Protein AF-A0A3N0GHE4-F1 (afdb_monomer)

Sequence (91 aa):
MEHDEYAEDDAAFLQHLDSLGVPHPYASRRAEPLGLDRNTQEGALLAFSNALRPEVRAHRVVAAVLLVAFALPVVFTLLRVLGVLLRLLTG

Foldseek 3Di:
DPPVPVVVVVVVVVVVCVVVVHCDCANDPPCVVVPLDCPDPNVVVRSVVVVPDVVPVVVVVVVVVVCCVVVVVVVVVVVVVVVVVVVVVVD

Secondary structure (DSSP, 8-state):
--SSHHHHHHHHHHHHHHHTTPPPSSSSTTSGGGT--TTSHHHHHHHHHHH--TT-HHHHHHHHHHHHHHHHHHHHHHHHHHHHHHHHH--

pLDDT: mean 70.95, std 15.72, range [45.56, 96.31]

Solvent-accessible surface area (backbone atoms only — not comparable to full-atom values): 5435 Å² total; per-residue (Å²): 143,84,76,60,67,68,56,51,54,51,52,53,50,52,52,52,37,55,75,68,70,48,82,63,84,53,88,46,97,68,40,64,92,70,68,46,42,74,89,34,74,65,21,42,52,49,37,50,58,60,67,62,52,80,82,42,67,67,56,53,50,52,52,50,51,53,48,47,68,60,46,50,61,53,53,51,49,51,54,50,52,51,53,51,51,51,50,64,73,76,102

Radius of gyration: 24.0 Å; Cα contacts (8 Å, |Δi|>4): 29; chains: 1; bounding box: 36×21×81 Å

Structure (mmCIF, N/CA/C/O backbone):
data_AF-A0A3N0GHE4-F1
#
_entry.id   AF-A0A3N0GHE4-F1
#
loop_
_atom_site.group_PDB
_atom_site.id
_atom_site.type_symbol
_atom_site.label_atom_id
_atom_site.label_alt_id
_atom_site.label_comp_id
_atom_site.label_asym_id
_atom_site.label_entity_id
_atom_site.label_seq_id
_atom_site.pdbx_PDB_ins_code
_atom_site.Cartn_x
_atom_site.Cartn_y
_atom_site.Cartn_z
_atom_site.occupancy
_atom_site.B_iso_or_equiv
_atom_site.auth_seq_id
_atom_site.auth_comp_id
_atom_site.auth_asym_id
_atom_site.auth_atom_id
_atom_site.pdbx_PDB_model_num
ATOM 1 N N . MET A 1 1 ? -6.220 7.842 -46.125 1.00 45.56 1 MET A N 1
ATOM 2 C CA . MET A 1 1 ? -5.490 6.656 -45.637 1.00 45.56 1 MET A CA 1
ATOM 3 C C . MET A 1 1 ? -4.117 7.169 -45.253 1.00 45.56 1 MET A C 1
ATOM 5 O O . MET A 1 1 ? -3.282 7.314 -46.124 1.00 45.56 1 MET A O 1
ATOM 9 N N . GLU A 1 2 ? -3.972 7.606 -44.005 1.00 49.88 2 GLU A N 1
ATOM 10 C CA . GLU A 1 2 ? -2.772 8.272 -43.449 1.00 49.88 2 GLU A CA 1
ATOM 11 C C . GLU A 1 2 ? -2.454 7.663 -42.066 1.00 49.88 2 GLU A C 1
ATOM 13 O O . GLU A 1 2 ? -1.887 8.298 -41.191 1.00 49.88 2 GLU A O 1
ATOM 18 N N . HIS A 1 3 ? -2.925 6.433 -41.831 1.00 52.06 3 HIS A N 1
ATOM 19 C CA . HIS A 1 3 ? -2.992 5.821 -40.503 1.00 52.06 3 HIS A CA 1
ATOM 20 C C . HIS A 1 3 ? -1.965 4.700 -40.285 1.00 52.06 3 HIS A C 1
ATOM 22 O O . HIS A 1 3 ? -1.967 4.094 -39.219 1.00 52.06 3 HIS A O 1
ATOM 28 N N . ASP A 1 4 ? -1.088 4.457 -41.263 1.00 56.38 4 ASP A N 1
ATOM 29 C CA . ASP A 1 4 ? -0.203 3.287 -41.272 1.00 56.38 4 ASP A CA 1
ATOM 30 C C . ASP A 1 4 ? 1.281 3.650 -41.060 1.00 56.38 4 ASP A C 1
ATOM 32 O O . ASP A 1 4 ? 2.023 2.849 -40.504 1.00 56.38 4 ASP A O 1
ATOM 36 N N . GLU A 1 5 ? 1.710 4.872 -41.405 1.00 53.91 5 GLU A N 1
ATOM 37 C CA . GLU A 1 5 ? 3.119 5.303 -41.296 1.00 53.91 5 GLU A CA 1
ATOM 38 C C . GLU A 1 5 ? 3.556 5.495 -39.832 1.00 53.91 5 GLU A C 1
ATOM 40 O O . GLU A 1 5 ? 4.610 5.017 -39.422 1.00 53.91 5 GLU A O 1
ATOM 45 N N . TYR A 1 6 ? 2.692 6.089 -39.000 1.00 57.09 6 TYR A N 1
ATOM 46 C CA . TYR A 1 6 ? 2.951 6.249 -37.562 1.00 57.09 6 TYR A CA 1
ATOM 47 C C . TYR A 1 6 ? 3.007 4.908 -36.813 1.00 57.09 6 TYR A C 1
ATOM 49 O O . TYR A 1 6 ? 3.799 4.748 -35.890 1.00 57.09 6 TYR A O 1
ATOM 57 N N . ALA A 1 7 ? 2.198 3.929 -37.228 1.00 59.31 7 ALA A N 1
ATOM 58 C CA . ALA A 1 7 ? 2.170 2.608 -36.602 1.00 59.31 7 ALA A CA 1
ATOM 59 C C . ALA A 1 7 ? 3.437 1.788 -36.914 1.00 59.31 7 ALA A C 1
ATOM 61 O O . ALA A 1 7 ? 3.880 0.977 -36.098 1.00 59.31 7 ALA A O 1
ATOM 62 N N . GLU A 1 8 ? 4.026 1.992 -38.093 1.00 62.31 8 GLU A N 1
ATOM 63 C CA . GLU A 1 8 ? 5.237 1.292 -38.523 1.00 62.31 8 GLU A CA 1
ATOM 64 C C . GLU A 1 8 ? 6.487 1.828 -37.801 1.00 62.31 8 GLU A C 1
ATOM 66 O O . GLU A 1 8 ? 7.307 1.040 -37.314 1.00 62.31 8 GLU A O 1
ATOM 71 N N . ASP A 1 9 ? 6.573 3.150 -37.630 1.00 67.44 9 ASP A N 1
ATOM 72 C CA . ASP A 1 9 ? 7.629 3.813 -36.853 1.00 67.44 9 ASP A CA 1
ATOM 73 C C . ASP A 1 9 ? 7.595 3.410 -35.370 1.00 67.44 9 ASP A C 1
ATOM 75 O O . ASP A 1 9 ? 8.636 3.089 -34.779 1.00 67.44 9 ASP A O 1
ATOM 79 N N . ASP A 1 10 ? 6.403 3.338 -34.773 1.00 64.56 10 ASP A N 1
ATOM 80 C CA . ASP A 1 10 ? 6.231 2.899 -33.386 1.00 64.56 10 ASP A CA 1
ATOM 81 C C . ASP A 1 10 ? 6.647 1.430 -33.203 1.00 64.56 10 ASP A C 1
ATOM 83 O O . ASP A 1 10 ? 7.338 1.080 -32.237 1.00 64.56 10 ASP A O 1
ATOM 87 N N . ALA A 1 11 ? 6.315 0.557 -34.160 1.00 70.81 11 ALA A N 1
ATOM 88 C CA . ALA A 1 11 ? 6.736 -0.842 -34.138 1.00 70.81 11 ALA A CA 1
ATOM 89 C C . ALA A 1 11 ? 8.267 -0.990 -34.229 1.00 70.81 11 ALA A C 1
ATOM 91 O O . ALA A 1 11 ? 8.857 -1.796 -33.493 1.00 70.81 11 ALA A O 1
ATOM 92 N N . ALA A 1 12 ? 8.920 -0.191 -35.079 1.00 74.62 12 ALA A N 1
ATOM 93 C CA . ALA A 1 12 ? 10.376 -0.161 -35.208 1.00 74.62 12 ALA A CA 1
ATOM 94 C C . ALA A 1 12 ? 11.051 0.361 -33.927 1.00 74.62 12 ALA A C 1
ATOM 96 O O . ALA A 1 12 ? 12.037 -0.217 -33.451 1.00 74.62 12 ALA A O 1
ATOM 97 N N . PHE A 1 13 ? 10.484 1.400 -33.312 1.00 73.94 13 PHE A N 1
ATOM 98 C CA . PHE A 1 13 ? 10.956 1.941 -32.041 1.00 73.94 13 PHE A CA 1
ATOM 99 C C . PHE A 1 13 ? 10.837 0.919 -30.900 1.00 73.94 13 PHE A C 1
ATOM 101 O O . PHE A 1 13 ? 11.789 0.708 -30.143 1.00 73.94 13 PHE A O 1
ATOM 108 N N . LEU A 1 14 ? 9.711 0.208 -30.801 1.00 70.25 14 LEU A N 1
ATOM 109 C CA . LEU A 1 14 ? 9.514 -0.841 -29.796 1.00 70.25 14 LEU A CA 1
ATOM 110 C C . LEU A 1 14 ? 10.476 -2.021 -29.987 1.00 70.25 14 LEU A C 1
ATOM 112 O O . LEU A 1 14 ? 10.991 -2.553 -29.001 1.00 70.25 14 LEU A O 1
ATOM 116 N N . GLN A 1 15 ? 10.753 -2.411 -31.233 1.00 74.88 15 GLN A N 1
ATOM 117 C CA . GLN A 1 15 ? 11.751 -3.437 -31.544 1.00 74.88 15 GLN A CA 1
ATOM 118 C C . GLN A 1 15 ? 13.163 -2.994 -31.137 1.00 74.88 15 GLN A C 1
ATOM 120 O O . GLN A 1 15 ? 13.945 -3.798 -30.622 1.00 74.88 15 GLN A O 1
ATOM 125 N N . HIS A 1 16 ? 13.480 -1.711 -31.311 1.00 76.56 16 HIS A N 1
ATOM 126 C CA . HIS A 1 16 ? 14.740 -1.147 -30.846 1.00 76.56 16 HIS A CA 1
ATOM 127 C C . HIS A 1 16 ? 14.859 -1.196 -29.313 1.00 76.56 16 HIS A C 1
ATOM 129 O O . HIS A 1 16 ? 15.890 -1.625 -28.795 1.00 76.56 16 HIS A O 1
ATOM 135 N N . LEU A 1 17 ? 13.800 -0.857 -28.572 1.00 70.12 17 LEU A N 1
ATOM 136 C CA . LEU A 1 17 ? 13.799 -0.947 -27.105 1.00 70.12 17 LEU A CA 1
ATOM 137 C C . LEU A 1 17 ? 13.970 -2.386 -26.586 1.00 70.12 17 LEU A C 1
ATOM 139 O O . LEU A 1 17 ? 14.701 -2.595 -25.616 1.00 70.12 17 LEU A O 1
ATOM 143 N N . ASP A 1 18 ? 13.357 -3.368 -27.254 1.00 70.19 18 ASP A N 1
ATOM 144 C CA . ASP A 1 18 ? 13.520 -4.798 -26.941 1.00 70.19 18 ASP A CA 1
ATOM 145 C C . ASP A 1 18 ? 14.977 -5.244 -27.142 1.00 70.19 18 ASP A C 1
ATOM 147 O O . ASP A 1 18 ? 15.564 -5.907 -26.286 1.00 70.19 18 ASP A O 1
ATOM 151 N N . SER A 1 19 ? 15.619 -4.773 -28.221 1.00 73.69 19 SER A N 1
ATOM 152 C CA . SER A 1 19 ? 17.042 -5.038 -28.481 1.00 73.69 19 SER A CA 1
ATOM 153 C C . SER A 1 19 ? 17.978 -4.465 -27.408 1.00 73.69 19 SER A C 1
ATOM 155 O O . SER A 1 19 ? 19.053 -5.012 -27.164 1.00 73.69 19 SER A O 1
ATOM 157 N N . LEU A 1 20 ? 17.554 -3.395 -26.730 1.00 78.12 20 LEU A N 1
ATOM 158 C CA . LEU A 1 20 ? 18.284 -2.767 -25.628 1.00 78.12 20 LEU A CA 1
ATOM 159 C C . LEU A 1 20 ? 17.980 -3.412 -24.264 1.00 78.12 20 LEU A C 1
ATOM 161 O O . LEU A 1 20 ? 18.543 -2.992 -23.252 1.00 78.12 20 LEU A O 1
ATOM 165 N N . GLY A 1 21 ? 17.090 -4.410 -24.209 1.00 65.38 21 GLY A N 1
ATOM 166 C CA . GLY A 1 21 ? 16.649 -5.039 -22.962 1.00 65.38 21 GLY A CA 1
ATOM 167 C C . GLY A 1 21 ? 15.889 -4.084 -22.035 1.00 65.38 21 GLY A C 1
ATOM 168 O O . GLY A 1 21 ? 15.796 -4.335 -20.829 1.00 65.38 21 GLY A O 1
ATOM 169 N N . VAL A 1 22 ? 15.371 -2.973 -22.569 1.00 68.88 22 VAL A N 1
ATOM 170 C CA . VAL A 1 22 ? 14.613 -1.984 -21.799 1.00 68.88 22 VAL A CA 1
ATOM 171 C C . VAL A 1 22 ? 13.184 -2.510 -21.630 1.00 68.88 22 VAL A C 1
ATOM 173 O O . VAL A 1 22 ? 12.538 -2.835 -22.625 1.00 68.88 22 VAL A O 1
ATOM 176 N N . PRO A 1 23 ? 12.652 -2.604 -20.396 1.00 59.81 23 PRO A N 1
ATOM 177 C CA . PRO A 1 23 ? 11.282 -3.048 -20.176 1.00 59.81 23 PRO A CA 1
ATOM 178 C C . PRO A 1 23 ? 10.293 -2.195 -20.970 1.00 59.81 23 PRO A C 1
ATOM 180 O O . PRO A 1 23 ? 10.299 -0.969 -20.853 1.00 59.81 23 PRO A O 1
ATOM 183 N N . HIS A 1 24 ? 9.427 -2.843 -21.751 1.00 61.53 24 HIS A N 1
ATOM 184 C CA . HIS A 1 24 ? 8.404 -2.135 -22.507 1.00 61.53 24 HIS A CA 1
ATOM 185 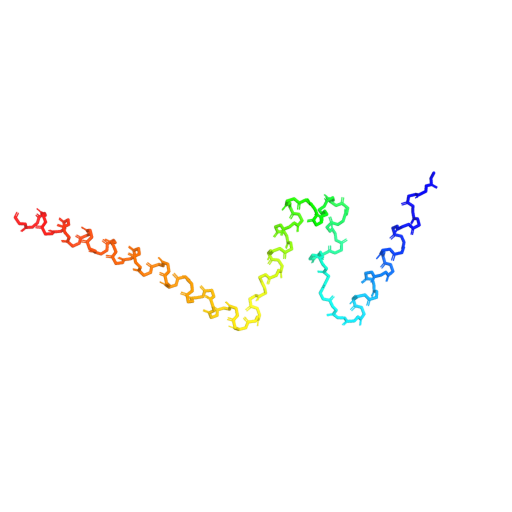C C . HIS A 1 24 ? 7.507 -1.297 -21.575 1.00 61.53 24 HIS A C 1
ATOM 187 O O . HIS A 1 24 ? 7.108 -1.782 -20.508 1.00 61.53 24 HIS A O 1
ATOM 193 N N . PRO A 1 25 ? 7.130 -0.068 -21.980 1.00 59.66 25 PRO A N 1
ATOM 194 C CA . PRO A 1 25 ? 6.185 0.757 -21.225 1.00 59.66 25 PRO A CA 1
ATOM 195 C C . PRO A 1 25 ? 4.801 0.095 -21.090 1.00 59.66 25 PRO A C 1
ATOM 197 O O . PRO A 1 25 ? 4.066 0.399 -20.152 1.00 59.66 25 PRO A O 1
ATOM 200 N N . TYR A 1 26 ? 4.490 -0.865 -21.966 1.00 55.56 26 TYR A N 1
ATOM 201 C CA . TYR A 1 26 ? 3.301 -1.709 -21.929 1.00 55.56 26 TYR A CA 1
ATOM 202 C C . TYR A 1 26 ? 3.739 -3.156 -21.709 1.00 55.56 26 TYR A C 1
ATOM 204 O O . TYR A 1 26 ? 4.559 -3.685 -22.454 1.00 55.56 26 TYR A O 1
ATOM 212 N N . ALA A 1 27 ? 3.203 -3.816 -20.684 1.00 55.22 27 ALA A N 1
ATOM 213 C CA . ALA A 1 27 ? 3.657 -5.134 -20.228 1.00 55.22 27 ALA A CA 1
ATOM 214 C C . ALA A 1 27 ? 3.571 -6.263 -21.282 1.00 55.22 27 ALA A C 1
ATOM 216 O O . ALA A 1 27 ? 4.084 -7.356 -21.057 1.00 55.22 27 ALA A O 1
ATOM 217 N N . SER A 1 28 ? 2.925 -6.034 -22.430 1.00 53.91 28 SER A N 1
ATOM 218 C CA . SER A 1 28 ? 2.934 -6.969 -23.554 1.00 53.91 28 SER A CA 1
ATOM 219 C C . SER A 1 28 ? 2.620 -6.268 -24.879 1.00 53.91 28 SER A C 1
ATOM 221 O O . SER A 1 28 ? 1.792 -5.359 -24.922 1.00 53.91 28 SER A O 1
ATOM 223 N N . ARG A 1 29 ? 3.188 -6.781 -25.981 1.00 54.41 29 ARG A N 1
ATOM 224 C CA . ARG A 1 29 ? 2.914 -6.383 -27.381 1.00 54.41 29 ARG A CA 1
ATOM 225 C C . ARG A 1 29 ? 1.423 -6.511 -27.787 1.00 54.41 29 ARG A C 1
ATOM 227 O O . ARG A 1 29 ? 1.048 -6.134 -28.885 1.00 54.41 29 ARG A O 1
ATOM 234 N N . ARG A 1 30 ? 0.560 -7.064 -26.917 1.00 55.97 30 ARG A N 1
ATOM 235 C CA . ARG A 1 30 ? -0.896 -7.213 -27.121 1.00 55.97 30 ARG A CA 1
ATOM 236 C C . ARG A 1 30 ? -1.751 -6.117 -26.471 1.00 55.97 30 ARG A C 1
ATOM 238 O O . ARG A 1 30 ? -2.961 -6.148 -26.656 1.00 55.97 30 ARG A O 1
ATOM 245 N N . ALA A 1 31 ? -1.176 -5.190 -25.703 1.00 55.28 31 ALA A N 1
ATOM 246 C CA . ALA A 1 31 ? -1.951 -4.148 -25.014 1.00 55.28 31 ALA A CA 1
ATOM 247 C C . ALA A 1 31 ? -2.485 -3.057 -25.966 1.00 55.28 31 ALA A C 1
ATOM 249 O O . ALA A 1 31 ? -3.539 -2.477 -25.721 1.00 55.28 31 ALA A O 1
ATOM 250 N N . GLU A 1 32 ? -1.782 -2.829 -27.072 1.00 52.56 32 GLU A N 1
ATOM 251 C CA . GLU A 1 32 ? -2.091 -1.807 -28.071 1.00 52.56 32 GLU A CA 1
ATOM 252 C C . GLU A 1 32 ? -3.387 -2.077 -28.867 1.00 52.56 32 GLU A C 1
ATOM 254 O O . GLU A 1 32 ? -4.260 -1.210 -28.866 1.00 52.56 32 GLU A O 1
ATOM 259 N N . PRO A 1 33 ? -3.636 -3.282 -29.436 1.00 56.94 33 PRO A N 1
ATOM 260 C CA . PRO A 1 33 ? -4.907 -3.569 -30.114 1.00 56.94 33 PRO A CA 1
ATOM 261 C C . PRO A 1 33 ? -6.121 -3.622 -29.169 1.00 56.94 33 PRO A C 1
ATOM 263 O O . PRO A 1 33 ? -7.254 -3.702 -29.637 1.00 56.94 33 PRO A O 1
ATOM 266 N N . LEU A 1 34 ? -5.904 -3.600 -27.849 1.00 57.53 34 LEU A N 1
ATOM 267 C CA . LEU A 1 34 ? -6.960 -3.537 -26.835 1.00 57.53 34 LEU A CA 1
ATOM 268 C C . LEU A 1 34 ? -7.293 -2.094 -26.409 1.00 57.53 34 LEU A C 1
ATOM 270 O O . LEU A 1 34 ? -8.209 -1.903 -25.615 1.00 57.53 34 LEU A O 1
ATOM 274 N N . GLY A 1 35 ? -6.581 -1.084 -26.925 1.00 53.34 35 GLY A N 1
ATOM 275 C CA . GLY A 1 35 ? -6.825 0.326 -26.601 1.00 53.34 35 GLY A CA 1
ATOM 276 C C . GLY A 1 35 ? -6.340 0.755 -25.212 1.00 53.34 35 GLY A C 1
ATOM 277 O O . GLY A 1 35 ? -6.724 1.822 -24.735 1.00 53.34 35 GLY A O 1
ATOM 278 N N . LEU A 1 36 ? -5.493 -0.047 -24.553 1.00 53.91 36 LEU A N 1
ATOM 279 C CA . LEU A 1 36 ? -4.898 0.303 -23.262 1.00 53.91 36 LEU A CA 1
ATOM 280 C C . LEU A 1 36 ? -3.701 1.245 -23.465 1.00 53.91 36 LEU A C 1
ATOM 282 O O . LEU A 1 36 ? -2.544 0.860 -23.294 1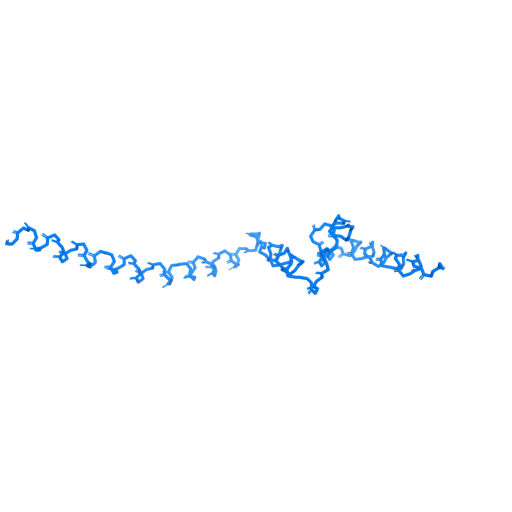.00 53.91 36 LEU A O 1
ATOM 286 N N . ASP A 1 37 ? -3.992 2.494 -23.825 1.00 56.00 37 ASP A N 1
ATOM 287 C CA . ASP A 1 37 ? -3.016 3.588 -23.836 1.00 56.00 37 ASP A CA 1
ATOM 288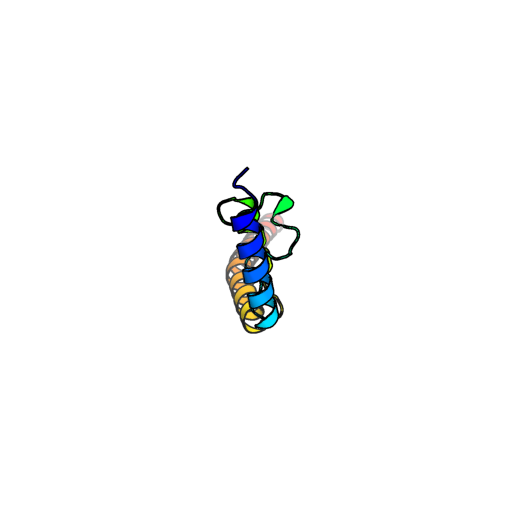 C C . ASP A 1 37 ? -2.672 4.023 -22.394 1.00 56.00 37 ASP A C 1
ATOM 290 O O . ASP A 1 37 ? -3.483 3.883 -21.472 1.00 56.00 37 ASP A O 1
ATOM 294 N N . ARG A 1 38 ? -1.481 4.590 -22.174 1.00 50.84 38 ARG A N 1
ATOM 295 C CA . ARG A 1 38 ? -1.001 5.090 -20.870 1.00 50.84 38 ARG A CA 1
ATOM 296 C C . ARG A 1 38 ? -1.888 6.197 -20.287 1.00 50.84 38 ARG A C 1
ATOM 298 O O . ARG A 1 38 ? -1.880 6.403 -19.074 1.00 50.84 38 ARG A O 1
ATOM 305 N N . ASN A 1 39 ? -2.648 6.887 -21.137 1.00 55.25 39 ASN A N 1
ATOM 306 C CA . ASN A 1 39 ? -3.622 7.904 -20.734 1.00 55.25 39 ASN A CA 1
ATOM 307 C C . ASN A 1 39 ? -4.978 7.317 -20.320 1.00 55.25 39 ASN A C 1
ATOM 309 O O . ASN A 1 39 ? -5.834 8.040 -19.810 1.00 55.25 39 ASN A O 1
ATOM 313 N N . THR A 1 40 ? -5.183 6.014 -20.518 1.00 61.12 40 THR A N 1
ATOM 314 C CA . THR A 1 40 ? -6.369 5.307 -20.035 1.00 61.12 40 THR A CA 1
ATOM 315 C C . THR A 1 40 ? -6.116 4.754 -18.638 1.00 61.12 40 THR A C 1
ATOM 317 O O . THR A 1 40 ? -5.013 4.325 -18.287 1.00 61.12 40 THR A O 1
ATOM 320 N N . GLN A 1 41 ? -7.164 4.744 -17.819 1.00 57.88 41 GLN A N 1
ATOM 321 C CA . GLN A 1 41 ? -7.099 4.246 -16.447 1.00 57.88 41 GLN A CA 1
ATOM 322 C C . GLN A 1 41 ? -6.641 2.778 -16.387 1.00 57.88 41 GLN A C 1
ATOM 324 O O . GLN A 1 41 ? -5.901 2.392 -15.482 1.00 57.88 41 GLN A O 1
ATOM 329 N N . GLU A 1 42 ? -7.026 1.974 -17.380 1.00 60.00 42 GLU A N 1
ATOM 330 C CA . GLU A 1 42 ? -6.648 0.564 -17.477 1.00 60.00 42 GLU A CA 1
ATOM 331 C C . GLU A 1 42 ? -5.172 0.380 -17.856 1.00 60.00 42 GLU A C 1
ATOM 333 O O . GLU A 1 42 ? -4.480 -0.427 -17.232 1.00 60.00 42 GLU A O 1
ATOM 338 N N . GLY A 1 43 ? -4.646 1.176 -18.796 1.00 61.16 43 GLY A N 1
ATOM 339 C CA . GLY A 1 43 ? -3.220 1.178 -19.143 1.00 61.16 43 GLY A CA 1
ATOM 340 C C . GLY A 1 43 ? -2.327 1.622 -17.979 1.00 61.16 43 GLY A C 1
ATOM 341 O O . GLY A 1 43 ? -1.263 1.040 -17.751 1.00 61.16 43 GLY A O 1
ATOM 342 N N . ALA A 1 44 ? -2.787 2.583 -17.170 1.00 63.72 44 ALA A N 1
ATOM 343 C CA . ALA A 1 44 ? -2.096 3.015 -15.955 1.00 63.72 44 ALA A CA 1
ATOM 344 C C . ALA A 1 44 ? -2.077 1.927 -14.864 1.00 63.72 44 ALA A C 1
ATOM 346 O O . ALA A 1 44 ? -1.043 1.714 -14.227 1.00 63.72 44 ALA A O 1
ATOM 347 N N . LEU A 1 45 ? -3.185 1.203 -14.676 1.00 62.78 45 LEU A N 1
ATOM 348 C CA . LEU A 1 45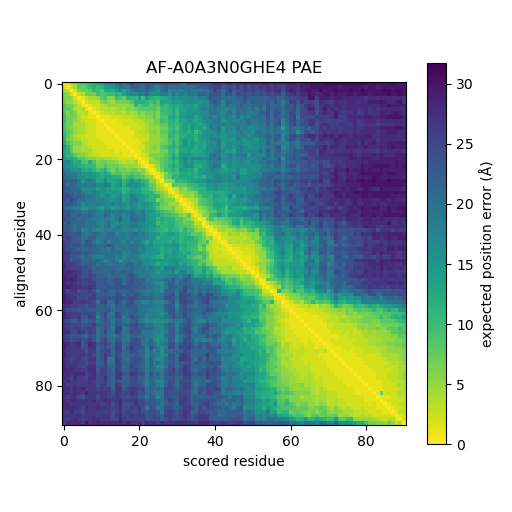 ? -3.261 0.061 -13.756 1.00 62.78 45 LEU A CA 1
ATOM 349 C C . LEU A 1 45 ? -2.358 -1.092 -14.210 1.00 62.78 45 LEU A C 1
ATOM 351 O O . LEU A 1 45 ? -1.663 -1.690 -13.384 1.00 62.78 45 LEU A O 1
ATOM 355 N N . LEU A 1 46 ? -2.305 -1.368 -15.515 1.00 64.81 46 LEU A N 1
ATOM 356 C CA . LEU A 1 46 ? -1.440 -2.402 -16.077 1.00 64.81 46 LEU A CA 1
ATOM 357 C C . LEU A 1 46 ? 0.046 -2.029 -15.929 1.00 64.81 46 LEU A C 1
ATOM 359 O O . LEU A 1 46 ? 0.839 -2.850 -15.463 1.00 64.81 46 LEU A O 1
ATOM 363 N N . ALA A 1 47 ? 0.418 -0.778 -16.222 1.00 62.06 47 ALA A N 1
ATOM 364 C CA . ALA A 1 47 ? 1.771 -0.258 -16.017 1.00 62.06 47 ALA A CA 1
ATOM 365 C C . ALA A 1 47 ? 2.178 -0.260 -14.533 1.00 62.06 47 ALA A C 1
ATOM 367 O O . ALA A 1 47 ? 3.310 -0.621 -14.207 1.00 62.06 47 ALA A O 1
ATOM 368 N N . PHE A 1 48 ? 1.253 0.069 -13.626 1.00 63.28 48 PHE A N 1
ATOM 369 C CA . PHE A 1 48 ? 1.474 -0.019 -12.182 1.00 63.28 48 PHE A CA 1
ATOM 370 C C . PHE A 1 48 ? 1.700 -1.470 -11.746 1.00 63.28 48 PHE A C 1
ATOM 372 O O . PHE A 1 48 ? 2.687 -1.758 -11.077 1.00 63.28 48 PHE A O 1
ATOM 379 N N . SER A 1 49 ? 0.858 -2.408 -12.189 1.00 63.72 49 SER A N 1
ATOM 380 C CA . SER A 1 49 ? 1.016 -3.829 -11.856 1.00 63.72 49 SER A CA 1
ATOM 381 C C . SER A 1 49 ? 2.323 -4.434 -12.389 1.00 63.72 49 SER A C 1
ATOM 383 O O . SER A 1 49 ? 2.945 -5.236 -11.699 1.00 63.72 49 SER A O 1
ATOM 385 N N . ASN A 1 50 ? 2.792 -3.993 -13.561 1.00 57.84 50 ASN A N 1
ATOM 386 C CA . ASN A 1 50 ? 4.072 -4.409 -14.141 1.00 57.84 50 ASN A CA 1
ATOM 387 C C . ASN A 1 50 ? 5.284 -3.762 -13.442 1.00 57.84 50 ASN A C 1
ATOM 389 O O . ASN A 1 50 ? 6.371 -4.338 -13.404 1.00 57.84 50 ASN A O 1
ATOM 393 N N . ALA A 1 51 ? 5.110 -2.567 -12.866 1.00 59.06 51 ALA A N 1
ATOM 394 C CA . ALA A 1 51 ? 6.132 -1.905 -12.054 1.00 59.06 51 ALA A CA 1
ATOM 395 C C . ALA A 1 51 ? 6.312 -2.567 -10.676 1.00 59.06 51 ALA A C 1
ATOM 397 O O . ALA A 1 51 ? 7.384 -2.453 -10.075 1.00 59.06 51 ALA A O 1
ATOM 398 N N . LEU A 1 52 ? 5.317 -3.317 -10.189 1.00 57.2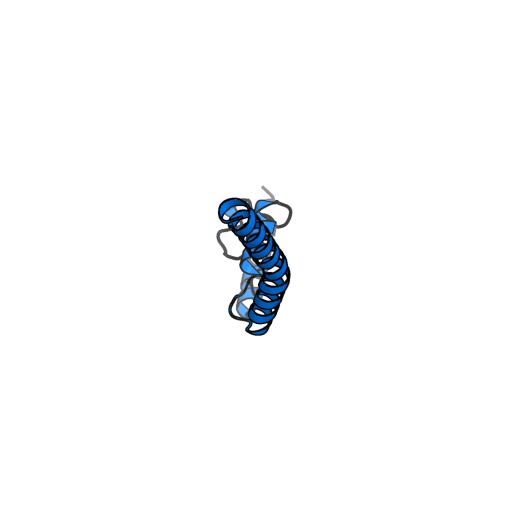2 52 LEU A N 1
ATOM 399 C CA . LEU A 1 52 ? 5.473 -4.207 -9.040 1.00 57.22 52 LEU A CA 1
ATOM 400 C C . LEU A 1 52 ? 6.274 -5.449 -9.457 1.00 57.22 52 LEU A C 1
ATOM 402 O O . LEU A 1 52 ? 5.744 -6.552 -9.516 1.00 57.22 52 LEU A O 1
ATOM 406 N N . ARG A 1 53 ? 7.573 -5.290 -9.728 1.00 55.47 53 ARG A N 1
ATOM 407 C CA . ARG A 1 53 ? 8.490 -6.423 -9.898 1.00 55.47 53 ARG A CA 1
ATOM 408 C C . ARG A 1 53 ? 8.845 -7.004 -8.520 1.00 55.47 53 ARG A C 1
ATOM 410 O O . ARG A 1 53 ? 9.653 -6.400 -7.807 1.00 55.47 53 ARG A O 1
ATOM 417 N N . PRO A 1 54 ? 8.318 -8.182 -8.124 1.00 53.28 54 PRO A N 1
ATOM 418 C CA . PRO A 1 54 ? 8.681 -8.841 -6.861 1.00 53.28 54 PRO A CA 1
ATOM 419 C C . PRO A 1 54 ? 10.143 -9.326 -6.838 1.00 53.28 54 PRO A C 1
ATOM 421 O O . PRO A 1 54 ? 10.651 -9.737 -5.794 1.00 53.28 54 PRO A O 1
ATOM 424 N N . GLU A 1 55 ? 10.819 -9.269 -7.986 1.00 54.59 55 GLU A N 1
ATOM 425 C CA . GLU A 1 55 ? 12.212 -9.660 -8.216 1.00 54.59 55 GLU A CA 1
ATOM 426 C C . GLU A 1 55 ? 13.219 -8.705 -7.553 1.00 54.59 55 GLU A C 1
ATOM 428 O O . GLU A 1 55 ? 14.336 -9.107 -7.221 1.00 54.59 55 GLU A O 1
ATOM 433 N N . VAL A 1 56 ? 12.829 -7.453 -7.279 1.00 56.72 56 VAL A N 1
ATOM 434 C CA . VAL A 1 56 ? 13.695 -6.489 -6.589 1.00 56.72 56 VAL A CA 1
ATOM 435 C C . VAL A 1 56 ? 13.556 -6.692 -5.079 1.00 56.72 56 VAL A C 1
ATOM 437 O O . VAL A 1 56 ? 12.622 -6.198 -4.446 1.00 56.72 56 VAL A O 1
ATOM 440 N N . ARG A 1 57 ? 14.512 -7.409 -4.466 1.00 56.94 57 ARG A N 1
ATOM 441 C CA . ARG A 1 57 ? 14.538 -7.713 -3.014 1.00 56.94 57 ARG A CA 1
ATOM 442 C C . ARG A 1 57 ? 14.267 -6.489 -2.126 1.00 56.94 57 ARG A C 1
ATOM 444 O O . ARG A 1 57 ? 13.621 -6.627 -1.092 1.00 56.94 57 ARG A O 1
ATOM 451 N N . ALA A 1 58 ? 14.715 -5.303 -2.544 1.00 61.47 58 ALA A N 1
ATOM 452 C CA . ALA A 1 58 ? 14.494 -4.048 -1.828 1.00 61.47 58 ALA A CA 1
ATOM 453 C C . ALA A 1 58 ? 13.008 -3.634 -1.762 1.00 61.47 58 ALA A C 1
ATOM 455 O O . ALA A 1 58 ? 12.551 -3.185 -0.713 1.00 61.47 58 ALA A O 1
ATOM 456 N N . HIS A 1 59 ? 12.222 -3.838 -2.827 1.00 65.12 59 HIS A N 1
ATOM 457 C CA . HIS A 1 59 ? 10.784 -3.528 -2.825 1.00 65.12 59 HIS A CA 1
ATOM 458 C C . HIS A 1 59 ? 9.997 -4.448 -1.898 1.00 65.12 59 HIS A C 1
ATOM 460 O O . HIS A 1 59 ? 9.100 -3.996 -1.189 1.00 65.12 59 HIS A O 1
ATOM 466 N N . ARG A 1 60 ? 10.380 -5.726 -1.829 1.00 67.12 60 ARG A N 1
ATOM 467 C CA . ARG A 1 60 ? 9.756 -6.684 -0.911 1.00 67.12 60 ARG A CA 1
ATOM 468 C C . ARG A 1 60 ? 9.936 -6.281 0.555 1.00 67.12 60 ARG A C 1
ATOM 470 O O . ARG A 1 60 ? 9.014 -6.463 1.344 1.00 67.12 60 ARG A O 1
ATOM 477 N N . VAL A 1 61 ? 11.091 -5.715 0.912 1.00 76.88 61 VAL A N 1
ATOM 478 C CA . VAL A 1 61 ? 11.346 -5.216 2.273 1.00 76.88 61 VAL A CA 1
ATOM 479 C C . VAL A 1 61 ? 10.486 -3.992 2.569 1.00 76.88 61 VAL A C 1
ATOM 481 O O . VAL A 1 61 ? 9.816 -3.976 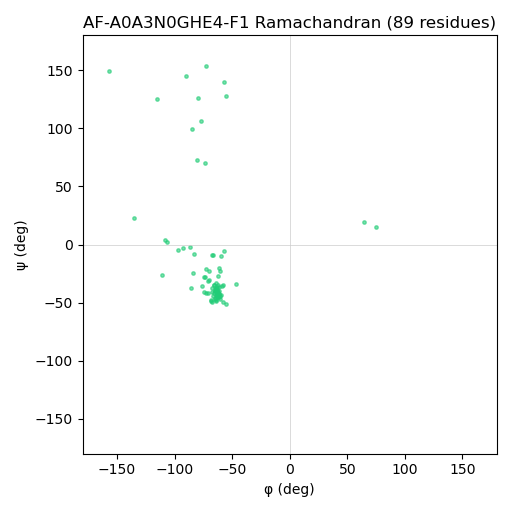3.594 1.00 76.88 61 VAL A O 1
ATOM 484 N N . VAL A 1 62 ? 10.435 -3.002 1.673 1.00 78.75 62 VAL A N 1
ATOM 485 C CA . VAL A 1 62 ? 9.620 -1.791 1.888 1.00 78.75 62 VAL A CA 1
ATOM 486 C C . VAL A 1 62 ? 8.131 -2.130 1.972 1.00 78.75 62 VAL A C 1
ATOM 488 O O . VAL A 1 62 ? 7.456 -1.650 2.878 1.00 78.75 62 VAL A O 1
ATOM 491 N N . ALA A 1 63 ? 7.629 -3.009 1.102 1.00 81.12 63 ALA A N 1
ATOM 492 C CA . ALA A 1 63 ? 6.249 -3.483 1.160 1.00 81.12 63 ALA A CA 1
ATOM 493 C C . ALA A 1 63 ? 5.950 -4.218 2.477 1.00 81.12 63 ALA A C 1
ATOM 495 O O . ALA A 1 63 ? 4.919 -3.965 3.095 1.00 81.12 63 ALA A O 1
ATOM 496 N N . ALA A 1 64 ? 6.862 -5.077 2.948 1.00 78.19 64 ALA A N 1
ATOM 497 C CA . ALA A 1 64 ? 6.716 -5.752 4.236 1.00 78.19 64 ALA A CA 1
ATOM 498 C C . ALA A 1 6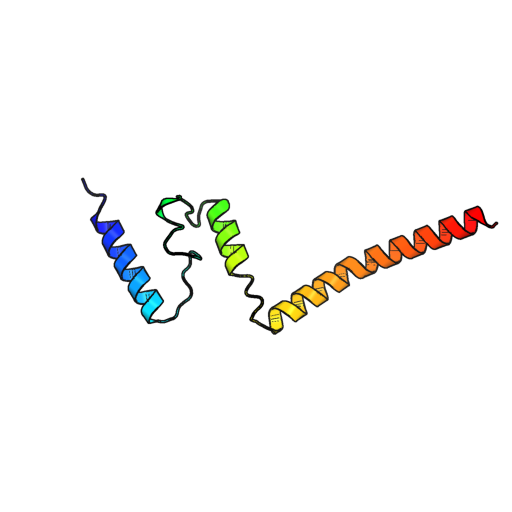4 ? 6.749 -4.767 5.416 1.00 78.19 64 ALA A C 1
ATOM 500 O O . ALA A 1 64 ? 5.958 -4.906 6.345 1.00 78.19 64 ALA A O 1
ATOM 501 N N . VAL A 1 65 ? 7.615 -3.752 5.374 1.00 87.88 65 VAL A N 1
ATOM 502 C CA . VAL A 1 65 ? 7.686 -2.704 6.403 1.00 87.88 65 VAL A CA 1
ATOM 503 C C . VAL A 1 65 ? 6.401 -1.883 6.428 1.00 87.88 65 VAL A C 1
ATOM 505 O O . VAL A 1 65 ? 5.842 -1.690 7.504 1.00 87.88 65 VAL A O 1
ATOM 508 N N . LEU A 1 66 ? 5.897 -1.448 5.268 1.00 87.31 66 LEU A N 1
ATOM 509 C CA . LEU A 1 66 ? 4.629 -0.721 5.181 1.00 87.31 66 LEU A CA 1
ATOM 510 C C . LEU A 1 66 ? 3.465 -1.573 5.695 1.00 87.31 66 LEU A C 1
ATOM 512 O O . LEU A 1 66 ? 2.650 -1.089 6.477 1.00 87.31 66 LEU A O 1
ATOM 516 N N . LEU A 1 67 ? 3.418 -2.849 5.296 1.00 89.44 67 LEU A N 1
ATOM 517 C CA . LEU A 1 67 ? 2.409 -3.800 5.754 1.00 89.44 67 LEU A CA 1
ATOM 518 C C . LEU A 1 67 ? 2.442 -3.931 7.277 1.00 89.44 67 LEU A C 1
ATOM 520 O O . LEU A 1 67 ? 1.402 -3.811 7.912 1.00 89.44 67 LEU A O 1
ATOM 524 N N . VAL A 1 68 ? 3.619 -4.140 7.873 1.00 91.62 68 VAL A N 1
ATOM 525 C CA . VAL A 1 68 ? 3.766 -4.247 9.332 1.00 91.62 68 VAL A CA 1
ATOM 526 C C . VAL A 1 68 ? 3.382 -2.934 10.011 1.00 91.62 68 VAL A C 1
ATOM 528 O O . VAL A 1 68 ? 2.622 -2.965 10.973 1.00 91.62 68 VAL A O 1
ATOM 531 N N . ALA A 1 69 ? 3.833 -1.788 9.500 1.00 93.44 69 ALA A N 1
ATOM 532 C CA . ALA A 1 69 ? 3.509 -0.478 10.064 1.00 93.44 69 ALA A CA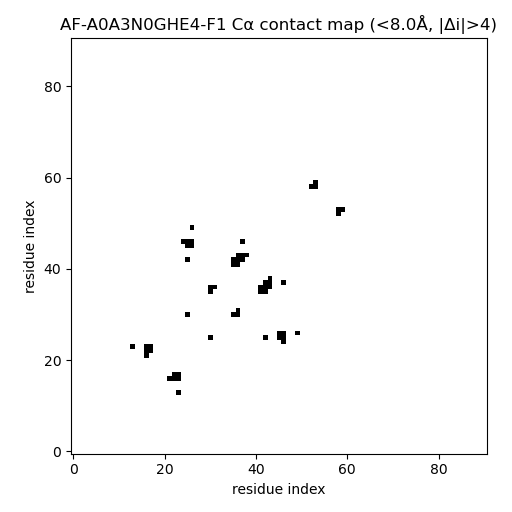 1
ATOM 533 C C . ALA A 1 69 ? 1.996 -0.208 10.087 1.00 93.44 69 ALA A C 1
ATOM 535 O O . ALA A 1 69 ? 1.498 0.389 11.040 1.00 93.44 69 ALA A O 1
ATOM 536 N N . PHE A 1 70 ? 1.263 -0.684 9.077 1.00 90.75 70 PHE A N 1
ATOM 537 C CA . PHE A 1 70 ? -0.189 -0.526 9.000 1.00 90.75 70 PHE A CA 1
ATOM 538 C C . PHE A 1 70 ? -0.959 -1.622 9.753 1.00 90.75 70 PHE A C 1
ATOM 540 O O . PHE A 1 70 ? -1.971 -1.345 10.393 1.00 90.75 70 PHE A O 1
ATOM 547 N N . ALA A 1 71 ? -0.487 -2.869 9.720 1.00 91.75 71 ALA A N 1
ATOM 548 C CA . ALA A 1 71 ? -1.156 -4.007 10.348 1.00 91.75 71 ALA A CA 1
ATOM 549 C C . ALA A 1 71 ? -0.972 -4.034 11.872 1.00 91.75 71 ALA A C 1
ATOM 551 O O . ALA A 1 71 ? -1.901 -4.393 12.595 1.00 91.75 71 ALA A O 1
ATOM 552 N N . LEU A 1 72 ? 0.196 -3.630 12.381 1.00 95.06 72 LEU A N 1
ATOM 553 C CA . LEU A 1 72 ? 0.508 -3.634 13.812 1.00 95.06 72 LEU A CA 1
ATOM 554 C C . LEU A 1 72 ? -0.505 -2.838 14.665 1.00 95.06 72 LEU A C 1
ATOM 556 O O . LEU A 1 72 ? -1.024 -3.413 15.625 1.00 95.06 72 LEU A O 1
ATOM 560 N N . PRO A 1 73 ? -0.852 -1.571 14.349 1.00 93.19 73 PRO A N 1
ATOM 561 C CA . PRO A 1 73 ? -1.840 -0.826 15.131 1.00 93.19 73 PRO A CA 1
ATOM 562 C C . PRO A 1 73 ? -3.241 -1.455 15.070 1.00 93.19 73 PRO A C 1
ATOM 564 O O . PRO A 1 73 ? -3.968 -1.427 16.066 1.00 93.19 73 PRO A O 1
ATOM 567 N N . VAL A 1 74 ? -3.612 -2.075 13.945 1.00 94.88 74 VAL A N 1
ATOM 568 C CA . VAL A 1 74 ? -4.899 -2.776 13.790 1.00 94.88 74 VAL A CA 1
ATOM 569 C C . VAL A 1 74 ? -4.951 -4.015 14.681 1.00 94.88 74 VAL A C 1
ATOM 571 O O . VAL A 1 74 ? -5.891 -4.175 15.461 1.00 94.88 74 VAL A O 1
ATOM 574 N N . VAL A 1 75 ? -3.917 -4.859 14.630 1.00 95.19 75 VAL A N 1
ATOM 575 C CA . VAL A 1 75 ? -3.803 -6.055 15.480 1.00 95.19 75 VAL A CA 1
ATOM 576 C C . VAL A 1 75 ? -3.802 -5.666 16.957 1.00 95.19 75 VAL A C 1
ATOM 578 O O . VAL A 1 75 ? -4.517 -6.273 17.753 1.00 95.19 75 VAL A O 1
ATOM 581 N N . PHE A 1 76 ? -3.066 -4.618 17.331 1.00 96.25 76 PHE A N 1
ATOM 582 C CA . PHE A 1 76 ? -3.044 -4.132 18.709 1.00 96.25 76 PHE A CA 1
ATOM 583 C C . PHE A 1 76 ? -4.423 -3.653 19.177 1.00 96.25 76 PHE A C 1
ATOM 585 O O . PHE A 1 76 ? -4.852 -3.973 20.287 1.00 96.25 76 PHE A O 1
ATOM 592 N N . THR A 1 77 ? -5.146 -2.928 18.322 1.00 95.81 77 THR A N 1
ATOM 593 C CA . THR A 1 77 ? -6.510 -2.470 18.618 1.00 95.81 77 THR A CA 1
ATOM 594 C C . THR A 1 77 ? -7.455 -3.652 18.816 1.00 95.81 77 THR A C 1
ATOM 596 O O . THR A 1 77 ? -8.198 -3.675 19.796 1.00 95.81 77 THR A O 1
ATOM 599 N N . LEU A 1 78 ? -7.383 -4.667 17.951 1.00 96.00 78 LEU A N 1
ATOM 600 C CA . LEU A 1 78 ? -8.183 -5.887 18.075 1.00 96.00 78 LEU A CA 1
ATOM 601 C C . LEU A 1 78 ? -7.895 -6.634 19.379 1.00 96.00 78 LEU A C 1
ATOM 603 O O . LEU A 1 78 ? -8.831 -6.977 20.098 1.00 96.00 78 LEU A O 1
ATOM 607 N N . LEU A 1 79 ? -6.620 -6.832 19.725 1.00 96.31 79 LEU A N 1
ATOM 608 C CA . LEU A 1 79 ? -6.230 -7.478 20.983 1.00 96.31 79 LEU A CA 1
ATOM 609 C C . LEU A 1 79 ? -6.705 -6.683 22.202 1.00 96.31 79 LEU A C 1
ATOM 611 O O . LEU A 1 79 ? -7.182 -7.268 23.173 1.00 96.31 79 LEU A O 1
ATOM 615 N N . ARG A 1 80 ? -6.620 -5.350 22.147 1.00 94.56 80 ARG A N 1
ATOM 616 C CA . ARG A 1 80 ? -7.108 -4.474 23.216 1.00 94.56 80 ARG A CA 1
ATOM 617 C C . ARG A 1 80 ? -8.618 -4.593 23.392 1.00 94.56 80 ARG A C 1
ATOM 619 O O . ARG A 1 80 ? -9.079 -4.752 24.519 1.00 94.56 80 ARG A O 1
ATOM 626 N N . VAL A 1 81 ? -9.380 -4.524 22.302 1.00 95.81 81 VAL A N 1
ATOM 627 C CA . VAL A 1 81 ? -10.843 -4.662 22.335 1.00 95.81 81 VAL A CA 1
ATOM 628 C C . VAL A 1 81 ? -11.234 -6.046 22.841 1.00 95.81 81 VAL A C 1
ATOM 630 O O . VAL A 1 81 ? -12.078 -6.145 23.725 1.00 95.81 81 VAL A O 1
ATOM 633 N N . LEU A 1 82 ? -10.577 -7.098 22.352 1.00 96.12 82 LEU A N 1
ATOM 634 C CA . LEU A 1 82 ? -10.825 -8.466 22.794 1.00 96.12 82 LEU A CA 1
ATOM 635 C C . LEU A 1 82 ? -10.519 -8.647 24.285 1.00 96.12 82 LEU A C 1
ATOM 637 O O . LEU A 1 82 ? -11.311 -9.253 24.997 1.00 96.12 82 LEU A O 1
ATOM 641 N N . GLY A 1 83 ? -9.415 -8.081 24.778 1.00 94.31 83 GLY A N 1
ATOM 642 C CA . GLY A 1 83 ? -9.068 -8.116 26.199 1.00 94.31 83 GLY A CA 1
ATOM 643 C C . GLY A 1 83 ? -10.083 -7.379 27.077 1.00 94.31 83 GLY A C 1
ATOM 644 O O . GLY A 1 83 ? -10.464 -7.882 28.133 1.00 94.31 83 GLY A O 1
ATOM 645 N N . VAL A 1 84 ? -10.571 -6.216 26.632 1.00 95.00 84 VAL A N 1
ATOM 646 C CA . VAL A 1 84 ? -11.641 -5.477 27.326 1.00 95.00 84 VAL A CA 1
ATOM 647 C C . VAL A 1 84 ? -12.943 -6.276 27.325 1.00 95.00 84 VAL A C 1
ATOM 649 O O . VAL A 1 84 ? -13.573 -6.413 28.370 1.00 95.00 84 VAL A O 1
ATOM 652 N N . LEU A 1 85 ? -13.324 -6.840 26.180 1.00 94.44 85 LEU A N 1
ATOM 653 C CA . LEU A 1 85 ? -14.533 -7.645 26.035 1.00 94.44 85 LEU A CA 1
ATOM 654 C C . LEU A 1 85 ? -14.486 -8.889 26.929 1.00 94.44 85 LEU A C 1
ATOM 656 O O . LEU A 1 85 ? -15.448 -9.180 27.634 1.00 94.44 85 LEU A O 1
ATOM 660 N N . LEU A 1 86 ? -13.350 -9.587 26.952 1.00 94.69 86 LEU A N 1
ATOM 661 C CA . LEU A 1 86 ? -13.157 -10.767 27.787 1.00 94.69 86 LEU A CA 1
ATOM 662 C C . LEU A 1 86 ? -13.260 -10.416 29.275 1.00 94.69 86 LEU A C 1
ATOM 664 O O . LEU A 1 86 ? -13.902 -11.141 30.033 1.00 94.69 86 LEU A O 1
ATOM 668 N N . ARG A 1 87 ? -12.687 -9.275 29.681 1.00 93.06 87 ARG A N 1
ATOM 669 C CA . ARG A 1 87 ? -12.765 -8.769 31.057 1.00 93.06 87 ARG A CA 1
ATOM 670 C C . ARG A 1 87 ? -14.189 -8.381 31.462 1.00 93.06 87 ARG A C 1
ATOM 672 O O . ARG A 1 87 ? -14.541 -8.567 32.616 1.00 93.06 87 ARG A O 1
ATOM 679 N N . LEU A 1 88 ? -14.995 -7.862 30.538 1.00 90.81 88 LEU A N 1
ATOM 680 C CA . LEU A 1 88 ? -16.412 -7.569 30.784 1.00 90.81 88 LEU A CA 1
ATOM 681 C C . LEU A 1 88 ? -17.255 -8.841 30.925 1.00 90.81 88 LEU A C 1
ATOM 683 O O . LEU A 1 88 ? -18.254 -8.825 31.630 1.00 90.81 88 LEU A O 1
ATOM 687 N N . LEU A 1 89 ? -16.868 -9.927 30.253 1.00 89.38 89 LEU A N 1
ATOM 688 C CA . LEU A 1 89 ? -17.610 -11.188 30.274 1.00 89.38 89 LEU A CA 1
ATOM 689 C C . LEU A 1 89 ? -17.276 -12.074 31.487 1.00 89.38 89 LEU A C 1
ATOM 691 O O . LEU A 1 89 ? -18.069 -12.933 31.854 1.00 89.38 89 LEU A O 1
ATOM 695 N N . THR A 1 90 ? -16.086 -11.903 32.069 1.00 85.94 90 THR A N 1
ATOM 696 C CA . THR A 1 90 ? -15.595 -12.684 33.223 1.00 85.94 90 THR A CA 1
ATOM 697 C C . THR A 1 90 ? -15.585 -11.908 34.545 1.00 85.94 90 THR A C 1
ATOM 699 O O . THR A 1 90 ? -15.138 -12.455 35.553 1.00 85.94 90 THR A O 1
ATOM 702 N N . GLY A 1 91 ? -16.044 -10.652 34.538 1.00 73.56 91 GLY A N 1
ATOM 703 C CA . GLY A 1 91 ? -16.128 -9.765 35.705 1.00 73.56 91 GLY A CA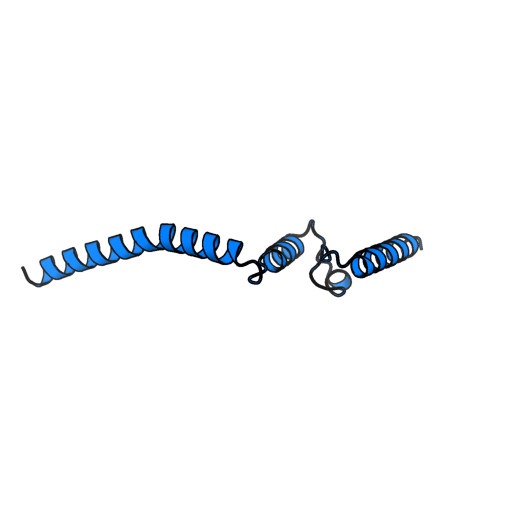 1
ATOM 704 C C . GLY A 1 91 ? -17.525 -9.623 36.288 1.00 73.56 91 GLY A C 1
ATOM 705 O O . GLY A 1 91 ? -18.497 -10.063 35.638 1.00 73.56 91 GLY A O 1
#

Organism: NCBI:txid661485

Mean predicted aligned error: 16.73 Å